Protein AF-A0A0C1UM11-F1 (afdb_monomer)

Nearest PDB structures (foldseek):
  6wqb-assembly1_A  TM=6.798E-01  e=5.047E-03  Legionella hackeliae
  3n7z-assembly1_E  TM=7.524E-01  e=9.263E-02  Bacillus anthracis str. Sterne
  7n1l-assembly3_G  TM=6.125E-01  e=3.160E-02  Brucella abortus 2308
  5kga-assembly1_B  TM=6.066E-01  e=1.354E-01  Clostridium acetobutylicum ATCC 824
  2ozh-assembly1_A-2  TM=6.704E-01  e=2.549E-01  Xanthomonas campestris pv. campestris

Secondary structure (DSSP, 8-state):
----GGG-GGGTT--PPTTEEEEE--GGGHHHHHHHHHHTT-HHHHTTHHHHHHHHHT-SEEEEEEETTEEEEEEEEEE-SSS-EEEEEEEE-GGGSPP-

Radius of gyration: 14.31 Å; Cα contacts (8 Å, |Δi|>4): 112; chains: 1; bounding box: 31×40×33 Å

Foldseek 3Di:
DPCPVVPDPVCVPPDDDPQKDKDADDLVCLVLVLVQCVVVVVVVCVVVVVVNSVLSVPFPAWMFIDGPNHGQWIWTWHDPVPPDIGTPDTTGHPVPDPDD

InterPro domains:
  IPR000182 GNAT domain [PS51186] (20-100)
  IPR016181 Acyl-CoA N-acyltransferase [SSF55729] (20-98)

pLDDT: mean 85.31, std 15.28, range [37.16, 96.88]

Organism: NCBI:txid1418104

Solvent-accessible surface area (backbone atoms only — not comparable to full-atom values): 6226 Å² total; per-residue (Å²): 132,83,84,68,75,83,76,46,77,89,53,73,82,64,83,74,60,86,74,57,44,77,43,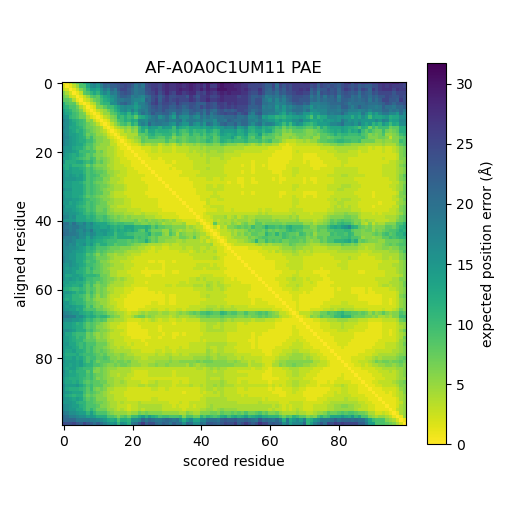74,65,53,82,86,48,47,67,57,50,53,50,53,34,58,75,71,64,45,56,76,48,66,81,35,51,70,63,42,53,51,48,54,75,70,32,78,35,39,37,33,30,33,40,93,90,38,74,46,27,37,40,34,24,40,57,77,85,82,85,54,72,50,75,77,45,75,51,63,38,77,93,72,51,78,83,130

Sequence (100 aa):
MEDNIINDKSLSNIELMEGVSFRRFKESDFSSIQNLYKEEKWMTFINREKDSLESWKNSSIAIVAVEVDKIVGLVRGFTDGNITTFIAEIIVHKDYKKKE

Mean predicted aligned error: 6.71 Å

Structure (mmCIF, N/CA/C/O backbone):
data_AF-A0A0C1UM11-F1
#
_entry.id   AF-A0A0C1UM11-F1
#
loop_
_atom_site.group_PDB
_atom_site.id
_atom_site.type_symbol
_atom_site.label_atom_id
_atom_site.label_alt_id
_atom_site.label_comp_id
_atom_site.label_asym_id
_atom_site.label_entity_id
_atom_site.label_seq_id
_atom_site.pdbx_PDB_ins_code
_atom_site.Cartn_x
_atom_site.Cartn_y
_atom_site.Cartn_z
_atom_site.occupancy
_atom_site.B_iso_or_equiv
_atom_site.auth_seq_id
_atom_site.auth_comp_id
_atom_site.auth_asym_id
_atom_site.auth_atom_id
_atom_site.pdbx_PDB_model_num
ATOM 1 N N . MET A 1 1 ? -0.602 -15.939 -13.391 1.00 37.16 1 MET A N 1
ATOM 2 C CA . MET A 1 1 ? 0.086 -16.406 -12.173 1.00 37.16 1 MET A CA 1
ATOM 3 C C . MET A 1 1 ? -0.843 -16.120 -11.022 1.00 37.16 1 MET A C 1
ATOM 5 O O . MET A 1 1 ? -1.171 -14.962 -10.807 1.00 37.16 1 MET A O 1
ATOM 9 N N . GLU A 1 2 ? -1.370 -17.167 -10.401 1.00 37.97 2 GLU A N 1
ATOM 10 C CA . GLU A 1 2 ? -2.111 -17.047 -9.149 1.00 37.97 2 GLU A CA 1
ATOM 11 C C . GLU A 1 2 ? -1.081 -16.854 -8.033 1.00 37.97 2 GLU A C 1
ATOM 13 O O . GLU A 1 2 ? -0.251 -17.730 -7.786 1.00 37.97 2 GLU A O 1
ATOM 18 N N . ASP A 1 3 ? -1.085 -15.668 -7.427 1.00 40.56 3 ASP A N 1
ATOM 19 C CA . ASP A 1 3 ? -0.158 -15.261 -6.370 1.00 40.56 3 ASP A CA 1
ATOM 20 C C . ASP A 1 3 ? -0.508 -16.000 -5.058 1.00 40.56 3 ASP A C 1
ATOM 22 O O . ASP A 1 3 ? -1.144 -15.450 -4.161 1.00 40.56 3 ASP A O 1
ATOM 26 N N . ASN A 1 4 ? -0.094 -17.265 -4.927 1.00 42.34 4 ASN A N 1
ATOM 27 C CA . ASN A 1 4 ? -0.141 -18.033 -3.673 1.00 42.34 4 ASN A CA 1
ATOM 28 C C . ASN A 1 4 ? 1.007 -17.622 -2.729 1.00 42.34 4 ASN A C 1
ATOM 30 O O . ASN A 1 4 ? 1.808 -18.451 -2.300 1.00 42.34 4 ASN A O 1
ATOM 34 N N . ILE A 1 5 ? 1.086 -16.332 -2.389 1.00 52.22 5 ILE A N 1
ATOM 35 C CA . ILE A 1 5 ? 2.097 -15.770 -1.468 1.00 52.22 5 ILE A CA 1
ATOM 36 C C . ILE A 1 5 ? 1.996 -16.412 -0.068 1.00 52.22 5 ILE A C 1
ATOM 38 O O . ILE A 1 5 ? 2.966 -16.453 0.677 1.00 52.22 5 ILE A O 1
ATOM 42 N N . ILE A 1 6 ? 0.838 -16.978 0.280 1.00 52.47 6 ILE A N 1
ATOM 43 C CA . ILE A 1 6 ? 0.531 -17.481 1.627 1.00 52.47 6 ILE A CA 1
ATOM 44 C C . ILE A 1 6 ? 1.169 -18.860 1.918 1.00 52.47 6 ILE A C 1
ATOM 46 O O . ILE A 1 6 ? 1.304 -19.230 3.079 1.00 52.47 6 ILE A O 1
ATOM 50 N N . ASN A 1 7 ? 1.626 -19.614 0.907 1.00 49.59 7 ASN A N 1
ATOM 51 C CA . ASN A 1 7 ? 2.153 -20.979 1.103 1.00 49.59 7 ASN A CA 1
ATOM 52 C C . ASN A 1 7 ? 3.678 -21.071 1.306 1.00 49.59 7 ASN A C 1
ATOM 54 O O . ASN A 1 7 ? 4.233 -22.175 1.318 1.00 49.59 7 ASN A O 1
ATOM 58 N N . ASP A 1 8 ? 4.372 -19.945 1.474 1.00 58.59 8 ASP A N 1
ATOM 59 C CA . ASP A 1 8 ? 5.798 -19.953 1.795 1.00 58.59 8 ASP A CA 1
ATOM 60 C C . ASP A 1 8 ? 6.017 -20.299 3.280 1.00 58.59 8 ASP A C 1
ATOM 62 O O . ASP A 1 8 ? 5.575 -19.587 4.183 1.00 58.59 8 ASP A O 1
ATOM 66 N N . LYS A 1 9 ? 6.740 -21.396 3.544 1.00 58.59 9 LYS A N 1
ATOM 67 C CA . LYS A 1 9 ? 7.083 -21.847 4.903 1.00 58.59 9 LYS A CA 1
ATOM 68 C C . LYS A 1 9 ? 7.878 -20.808 5.704 1.00 58.59 9 LYS A C 1
ATOM 70 O O . LYS A 1 9 ? 7.880 -20.891 6.925 1.00 58.59 9 LYS A O 1
ATOM 75 N N . SER A 1 10 ? 8.541 -19.845 5.064 1.00 61.41 10 SER A N 1
ATOM 76 C CA . SER A 1 10 ? 9.234 -18.743 5.748 1.00 61.41 10 SER A CA 1
ATOM 77 C C . SER A 1 10 ? 8.280 -17.737 6.404 1.00 61.41 10 SER A C 1
ATOM 79 O O . SER A 1 10 ? 8.682 -17.029 7.326 1.00 61.41 10 SER A O 1
ATOM 81 N N . LEU A 1 11 ? 7.007 -17.715 5.995 1.00 61.78 11 LEU A N 1
ATOM 82 C CA . LEU A 1 11 ? 5.964 -16.859 6.564 1.00 61.78 11 LEU A CA 1
ATOM 83 C C . LEU A 1 11 ? 5.151 -17.565 7.663 1.00 61.78 11 LEU A C 1
ATOM 85 O O . LEU A 1 11 ? 4.244 -16.961 8.229 1.00 61.78 11 LEU A O 1
ATOM 89 N N . SER A 1 12 ? 5.484 -18.815 8.020 1.00 64.31 12 SER A N 1
ATOM 90 C CA . SER A 1 12 ? 4.714 -19.633 8.975 1.00 64.31 12 SER A CA 1
ATOM 91 C C . SER A 1 12 ? 4.639 -19.063 10.393 1.00 64.31 12 SER A C 1
ATOM 93 O O . SER A 1 12 ? 3.784 -19.476 11.168 1.00 64.31 12 SER A O 1
ATOM 95 N N . ASN A 1 13 ? 5.544 -18.144 10.741 1.00 66.31 13 ASN A N 1
ATOM 96 C CA . ASN A 1 13 ? 5.626 -17.525 12.066 1.00 66.31 13 ASN A CA 1
ATOM 97 C C . ASN A 1 13 ? 5.028 -16.109 12.096 1.00 66.31 13 ASN A C 1
ATOM 99 O O . ASN A 1 13 ? 5.166 -15.405 13.096 1.00 66.31 13 ASN A O 1
ATOM 103 N N . ILE A 1 14 ? 4.414 -15.660 10.998 1.00 69.38 14 ILE A N 1
ATOM 104 C CA . ILE A 1 14 ? 3.748 -14.361 10.936 1.00 69.38 14 ILE A CA 1
ATOM 105 C C . ILE A 1 14 ? 2.293 -14.559 11.349 1.00 69.38 14 ILE A C 1
ATOM 107 O O . ILE A 1 14 ? 1.462 -15.014 10.566 1.00 69.38 14 ILE A O 1
ATOM 111 N N . GLU A 1 15 ? 1.980 -14.191 12.588 1.00 71.25 15 GLU A N 1
ATOM 112 C CA . GLU A 1 15 ? 0.594 -14.052 13.024 1.00 71.25 15 GLU A CA 1
ATOM 113 C C . GLU A 1 15 ? -0.014 -12.809 12.372 1.00 71.25 15 GLU A C 1
ATOM 115 O O . GLU A 1 15 ? 0.382 -11.672 12.652 1.00 71.25 15 GLU A O 1
ATOM 120 N N . LEU A 1 16 ? -0.974 -13.030 11.476 1.00 73.62 16 LEU A N 1
ATOM 121 C CA . LEU A 1 16 ? -1.806 -11.958 10.947 1.00 73.62 16 LEU A CA 1
ATOM 122 C C . LEU A 1 16 ? -2.849 -11.566 11.994 1.00 73.62 16 LEU A C 1
ATOM 124 O O . LEU A 1 16 ? -3.391 -12.417 12.697 1.00 73.62 16 LEU A O 1
ATOM 128 N N . MET A 1 17 ? -3.136 -10.270 12.083 1.00 79.56 17 MET A N 1
ATOM 129 C CA . MET A 1 17 ? -4.195 -9.771 12.954 1.00 79.56 17 MET A CA 1
ATOM 130 C C . MET A 1 17 ? -5.548 -10.327 12.497 1.00 79.56 17 MET A C 1
ATOM 132 O O . MET A 1 17 ? -5.889 -10.249 11.315 1.00 79.56 17 MET A O 1
ATOM 136 N N . GLU A 1 18 ? -6.308 -10.895 13.434 1.00 83.06 18 GLU A N 1
ATOM 137 C CA . GLU A 1 18 ? -7.633 -11.444 13.150 1.00 83.06 18 GLU A CA 1
ATOM 138 C C . GLU A 1 18 ? -8.544 -10.355 12.564 1.00 83.06 18 GLU A C 1
ATOM 140 O O . GLU A 1 18 ? -8.566 -9.227 13.047 1.00 83.06 18 GLU A O 1
ATOM 145 N N . GLY A 1 19 ? -9.263 -10.678 11.486 1.00 87.75 19 GLY A N 1
ATOM 146 C CA . GLY A 1 19 ? -10.140 -9.730 10.788 1.00 87.75 19 GLY A CA 1
ATOM 147 C C . GLY A 1 19 ? -9.455 -8.835 9.747 1.00 87.75 19 GLY A C 1
ATOM 148 O O . GLY A 1 19 ? -10.157 -8.195 8.962 1.00 87.75 19 GLY A O 1
ATOM 149 N N . VAL A 1 20 ? -8.118 -8.836 9.663 1.00 91.31 20 VAL A N 1
ATOM 150 C CA . VAL A 1 20 ? -7.371 -8.105 8.629 1.00 91.31 20 VAL A CA 1
ATOM 151 C C . VAL A 1 20 ? -7.041 -9.026 7.453 1.00 91.31 20 VAL A C 1
ATOM 153 O O . VAL A 1 20 ? -6.445 -10.089 7.610 1.00 91.31 20 VAL A O 1
ATOM 156 N N . SER A 1 21 ? -7.387 -8.591 6.244 1.00 91.81 21 SER A N 1
ATOM 157 C CA . SER A 1 21 ? -7.051 -9.266 4.985 1.00 91.81 21 SER A CA 1
ATOM 158 C C . SER A 1 21 ? -6.173 -8.385 4.098 1.00 91.81 21 SER A C 1
ATOM 160 O O . SER A 1 21 ? -6.183 -7.163 4.224 1.00 91.81 21 SER A O 1
ATOM 162 N N . PHE A 1 22 ? -5.424 -8.991 3.176 1.00 92.56 22 PHE A N 1
ATOM 163 C CA . PHE A 1 22 ? -4.589 -8.265 2.218 1.00 92.56 22 PHE A CA 1
ATOM 164 C C . PHE A 1 22 ? -5.075 -8.521 0.802 1.00 92.56 22 PHE A C 1
ATOM 166 O O . PHE A 1 22 ? -5.386 -9.653 0.430 1.00 92.56 22 PHE A O 1
ATOM 173 N N . ARG A 1 23 ? -5.124 -7.469 -0.010 1.00 94.62 23 ARG A N 1
ATOM 174 C CA . ARG A 1 23 ? -5.500 -7.579 -1.421 1.00 94.62 23 ARG A CA 1
ATOM 175 C C . ARG A 1 23 ? -4.820 -6.513 -2.258 1.00 94.62 23 ARG A C 1
ATOM 177 O O . ARG A 1 23 ? -4.341 -5.508 -1.738 1.00 94.62 23 ARG A O 1
ATOM 184 N N . ARG A 1 24 ? -4.830 -6.707 -3.577 1.00 95.56 24 ARG A N 1
ATOM 185 C CA . ARG A 1 24 ? -4.432 -5.649 -4.507 1.00 95.56 24 ARG A CA 1
ATOM 186 C C . ARG A 1 24 ? -5.325 -4.417 -4.338 1.00 95.56 24 ARG A C 1
ATOM 188 O O . ARG A 1 24 ? -6.528 -4.529 -4.064 1.00 95.56 24 ARG A O 1
ATOM 195 N N . PHE A 1 25 ? -4.701 -3.260 -4.510 1.00 96.56 25 PHE A N 1
ATOM 196 C CA . PHE A 1 25 ? -5.354 -1.962 -4.600 1.00 96.56 25 PHE A CA 1
ATOM 197 C C . PHE A 1 25 ? -6.432 -1.950 -5.693 1.00 96.56 25 PHE A C 1
ATOM 199 O O . PHE A 1 25 ? -6.267 -2.548 -6.760 1.00 96.56 25 PHE A O 1
ATOM 206 N N . LYS A 1 26 ? -7.521 -1.231 -5.428 1.00 96.31 26 LYS A N 1
ATOM 207 C CA . LYS A 1 26 ? -8.561 -0.856 -6.387 1.00 96.31 26 LYS A CA 1
ATOM 208 C C . LYS A 1 26 ? -8.710 0.657 -6.377 1.00 96.31 26 LYS A C 1
ATOM 210 O O . LYS A 1 26 ? -8.603 1.275 -5.326 1.00 96.31 26 LYS A O 1
ATOM 215 N N . GLU A 1 27 ? -9.063 1.246 -7.515 1.00 96.31 27 GLU A N 1
ATOM 216 C CA . GLU A 1 27 ? -9.246 2.700 -7.628 1.00 96.31 27 GLU A CA 1
ATOM 217 C C . GLU A 1 27 ? -10.237 3.263 -6.589 1.00 96.31 27 GLU A C 1
ATOM 219 O O . GLU A 1 27 ? -10.017 4.334 -6.032 1.00 96.31 27 GLU A O 1
ATOM 224 N N . SER A 1 28 ? -11.270 2.486 -6.238 1.00 95.38 28 SER A N 1
ATOM 225 C CA . SER A 1 28 ? -12.240 2.818 -5.185 1.00 95.38 28 SER A CA 1
ATOM 226 C C . SER A 1 28 ? -11.634 2.986 -3.787 1.00 95.38 28 SER A C 1
ATOM 228 O O . SER A 1 28 ? -12.242 3.632 -2.940 1.00 95.38 28 SER A O 1
ATOM 230 N N . ASP A 1 29 ? -10.455 2.417 -3.527 1.00 95.44 29 ASP A N 1
ATOM 231 C CA . ASP A 1 29 ? -9.759 2.525 -2.240 1.00 95.44 29 ASP A CA 1
ATOM 232 C C . ASP A 1 29 ? -9.041 3.867 -2.082 1.00 95.44 29 ASP A C 1
ATOM 234 O O . ASP A 1 29 ? -8.638 4.233 -0.977 1.00 95.44 29 ASP A O 1
ATOM 238 N N . PHE A 1 30 ? -8.833 4.592 -3.185 1.00 95.19 30 PHE A N 1
ATOM 239 C CA . PHE A 1 30 ? -7.921 5.726 -3.217 1.00 95.19 30 PHE A CA 1
ATOM 240 C C . PHE A 1 30 ? -8.342 6.858 -2.276 1.00 95.19 30 PHE A C 1
ATOM 242 O O . PHE A 1 30 ? -7.493 7.462 -1.625 1.00 95.19 30 PHE A O 1
ATOM 249 N N . SER A 1 31 ? -9.646 7.089 -2.114 1.00 93.56 31 SER A N 1
ATOM 250 C CA . SER A 1 31 ? -10.169 8.065 -1.151 1.00 93.56 31 SER A CA 1
ATOM 251 C C . SER A 1 31 ? -9.785 7.717 0.296 1.00 93.56 31 SER A C 1
ATOM 253 O O . SER A 1 31 ? -9.354 8.590 1.052 1.00 93.56 31 SER A O 1
ATOM 255 N N . SER A 1 32 ? -9.860 6.439 0.675 1.00 94.19 32 SER A N 1
ATOM 256 C CA . SER A 1 32 ? -9.429 5.943 1.990 1.00 94.19 32 SER A CA 1
ATOM 257 C C . SER A 1 32 ? -7.913 6.054 2.171 1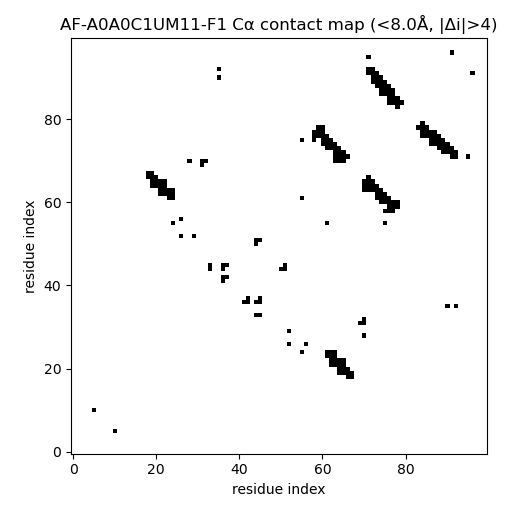.00 94.19 32 SER A C 1
ATOM 259 O O . SER A 1 32 ? -7.442 6.447 3.237 1.00 94.19 32 SER A O 1
ATOM 261 N N . ILE A 1 33 ? -7.140 5.783 1.119 1.00 94.56 33 ILE A N 1
ATOM 262 C CA . ILE A 1 33 ? -5.676 5.925 1.120 1.00 94.56 33 ILE A CA 1
ATOM 263 C C . ILE A 1 33 ? -5.257 7.392 1.280 1.00 94.56 33 ILE A C 1
ATOM 265 O O . ILE A 1 33 ? -4.346 7.697 2.048 1.00 94.56 33 ILE A O 1
ATOM 269 N N . GLN A 1 34 ? -5.955 8.327 0.634 1.00 93.12 34 GLN A N 1
ATOM 270 C CA . GLN A 1 34 ? -5.706 9.753 0.833 1.00 93.12 34 GLN A CA 1
ATOM 271 C C . GLN A 1 34 ? -5.944 10.201 2.277 1.00 93.12 34 GLN A C 1
ATOM 273 O O . GLN A 1 34 ? -5.239 11.088 2.762 1.00 93.12 34 GLN A O 1
ATOM 278 N N . ASN A 1 35 ? -6.907 9.600 2.977 1.00 92.00 35 ASN A N 1
ATOM 279 C CA . ASN A 1 35 ? -7.117 9.882 4.395 1.00 92.00 35 ASN A CA 1
ATOM 280 C C . ASN A 1 35 ? -5.944 9.378 5.244 1.00 92.00 35 ASN A C 1
ATOM 282 O O . ASN A 1 35 ? -5.459 10.131 6.085 1.00 92.00 35 ASN A O 1
ATOM 286 N N . LEU A 1 36 ? -5.399 8.192 4.948 1.00 92.19 36 LEU A N 1
ATOM 287 C CA . LEU A 1 36 ? -4.175 7.704 5.597 1.00 92.19 36 LEU A CA 1
ATOM 288 C C . LEU A 1 36 ? -2.984 8.647 5.369 1.00 92.19 36 LEU A C 1
ATOM 290 O O . LEU A 1 36 ? -2.276 8.981 6.318 1.00 92.19 36 LEU A O 1
ATOM 294 N N . TYR A 1 37 ? -2.786 9.152 4.147 1.00 92.25 37 TYR A N 1
ATOM 295 C CA . TYR A 1 37 ? -1.731 10.141 3.890 1.00 92.25 37 TYR A CA 1
ATOM 296 C C . TYR A 1 37 ? -1.921 11.433 4.690 1.00 92.25 37 TYR A C 1
ATOM 298 O O . TYR A 1 37 ? -0.937 12.011 5.154 1.00 92.25 37 TYR A O 1
ATOM 306 N N . LYS A 1 38 ? -3.166 11.901 4.863 1.00 90.62 38 LYS A N 1
ATOM 307 C CA . LYS A 1 38 ? -3.476 13.088 5.681 1.00 90.62 38 LYS A CA 1
ATOM 308 C C . LYS A 1 38 ? -3.134 12.857 7.147 1.00 90.62 38 LYS A C 1
ATOM 310 O O . LYS A 1 38 ? -2.522 13.729 7.761 1.00 90.62 38 LYS A O 1
ATOM 315 N N . GLU A 1 39 ? -3.487 11.695 7.687 1.00 89.69 39 GLU A N 1
ATOM 316 C CA . GLU A 1 39 ? -3.179 11.318 9.070 1.00 89.69 39 GLU A CA 1
ATOM 317 C C . GLU A 1 39 ? -1.665 11.259 9.325 1.00 89.69 39 GLU A C 1
ATOM 319 O O . GLU A 1 39 ? -1.191 11.774 10.338 1.00 89.69 39 GLU A O 1
ATOM 324 N N . GLU A 1 40 ? -0.895 10.735 8.368 1.00 86.06 40 GLU A N 1
ATOM 325 C CA . GLU A 1 40 ? 0.576 10.669 8.419 1.00 86.06 40 GLU A CA 1
ATOM 326 C C . GLU A 1 40 ? 1.269 11.965 7.939 1.00 86.06 40 GLU A C 1
ATOM 328 O O . GLU A 1 40 ? 2.497 12.044 7.894 1.00 86.06 40 GLU A O 1
ATOM 333 N N . LYS A 1 41 ? 0.506 13.016 7.599 1.00 86.81 41 LYS A N 1
ATOM 334 C CA . LYS A 1 41 ? 0.995 14.325 7.110 1.00 86.81 41 LYS A CA 1
ATOM 335 C C . LYS A 1 41 ? 1.882 14.245 5.855 1.00 86.81 41 LYS A C 1
ATOM 337 O O . LYS A 1 41 ? 2.764 15.082 5.647 1.00 86.81 41 LYS A O 1
ATOM 342 N N . TRP A 1 42 ? 1.639 13.279 4.975 1.00 84.94 42 TRP A N 1
ATOM 343 C CA . TRP A 1 42 ? 2.366 13.121 3.710 1.00 84.94 42 TRP A CA 1
ATOM 344 C C . TRP A 1 42 ? 1.812 14.044 2.616 1.00 84.94 42 TRP A C 1
ATOM 346 O O . TRP A 1 42 ? 1.081 13.641 1.710 1.00 84.94 42 TRP A O 1
ATOM 356 N N . MET A 1 43 ? 2.192 15.321 2.694 1.00 75.50 43 MET A N 1
ATOM 357 C CA . MET A 1 43 ? 1.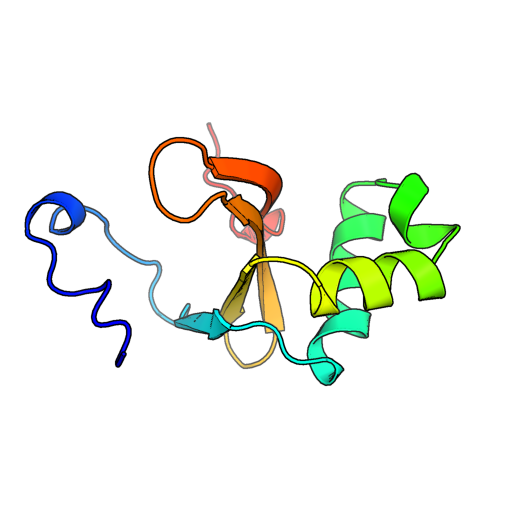649 16.399 1.853 1.00 75.50 43 MET A CA 1
ATOM 358 C C . MET A 1 43 ? 1.913 16.239 0.350 1.00 75.50 43 MET A C 1
ATOM 360 O O . MET A 1 43 ? 1.114 16.708 -0.460 1.00 75.50 43 MET A O 1
ATOM 364 N N . THR A 1 44 ? 2.998 15.566 -0.042 1.00 76.56 44 THR A N 1
ATOM 365 C CA . THR A 1 44 ? 3.379 15.396 -1.456 1.00 76.56 44 THR A CA 1
ATOM 366 C C . THR A 1 44 ? 2.293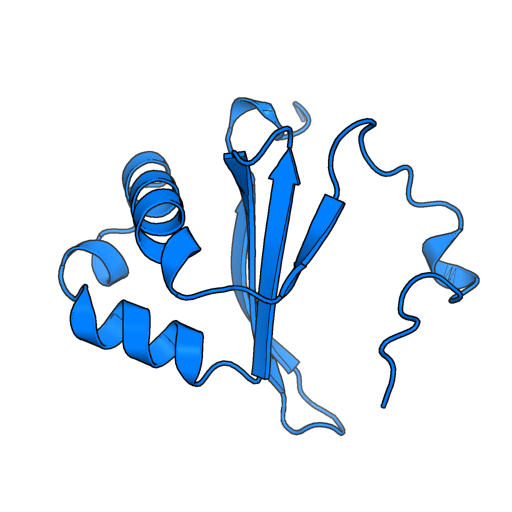 14.693 -2.273 1.00 76.56 44 THR A C 1
ATOM 368 O O . THR A 1 44 ? 2.019 15.102 -3.400 1.00 76.56 44 THR A O 1
ATOM 371 N N . PHE A 1 45 ? 1.641 13.678 -1.699 1.00 75.12 45 PHE A N 1
ATOM 372 C CA . PHE A 1 45 ? 0.592 12.903 -2.373 1.00 75.12 45 PHE A CA 1
ATOM 373 C C . PHE A 1 45 ? -0.776 13.581 -2.303 1.00 75.12 45 PHE A C 1
ATOM 375 O O . PHE A 1 45 ? -1.575 13.463 -3.229 1.00 75.12 45 PHE A O 1
ATOM 382 N N . ILE A 1 46 ? -1.020 14.351 -1.240 1.00 77.75 46 ILE A N 1
ATOM 383 C CA . ILE A 1 46 ? -2.260 15.111 -1.051 1.00 77.75 46 ILE A CA 1
ATOM 384 C C . ILE A 1 46 ? -2.346 16.254 -2.068 1.00 77.75 46 ILE A C 1
ATOM 386 O O . ILE A 1 46 ? -3.383 16.459 -2.690 1.00 77.75 46 ILE A O 1
ATOM 390 N N . ASN A 1 47 ? -1.242 16.970 -2.286 1.00 83.25 47 ASN A N 1
ATOM 391 C CA . ASN A 1 47 ? -1.218 18.148 -3.156 1.00 83.25 47 ASN A CA 1
ATOM 392 C C . ASN A 1 47 ? -1.223 17.807 -4.658 1.00 83.25 47 ASN A C 1
ATOM 394 O O . ASN A 1 47 ? -1.366 18.702 -5.489 1.00 83.25 47 ASN A O 1
ATOM 398 N N . ARG A 1 48 ? -1.042 16.530 -5.018 1.00 87.25 48 ARG A N 1
ATOM 399 C CA . ARG A 1 48 ? -0.952 16.041 -6.402 1.00 87.25 48 ARG A CA 1
ATOM 400 C C . ARG A 1 48 ? -1.838 14.815 -6.611 1.00 87.25 48 ARG A C 1
ATOM 402 O O . ARG A 1 48 ? -1.381 13.787 -7.096 1.00 87.25 48 ARG A O 1
ATOM 409 N N . GLU A 1 49 ? -3.109 14.930 -6.236 1.00 87.56 49 GLU A N 1
ATOM 410 C CA . GLU A 1 49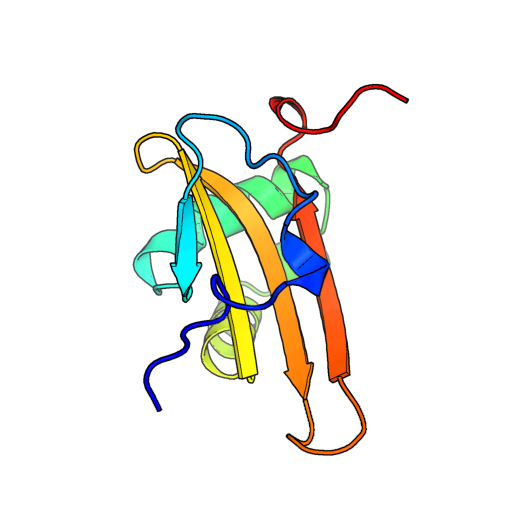 ? -4.077 13.825 -6.218 1.00 87.56 49 GLU A CA 1
ATOM 411 C C . GLU A 1 49 ? -4.092 12.983 -7.505 1.00 87.56 49 GLU A C 1
ATOM 413 O O . GLU A 1 49 ? -3.972 11.763 -7.435 1.00 87.56 49 GLU A O 1
ATOM 418 N N . LYS A 1 50 ? -4.171 13.624 -8.680 1.00 91.25 50 LYS A N 1
ATOM 419 C CA . LYS A 1 50 ? -4.188 12.916 -9.973 1.00 91.25 50 LYS A CA 1
ATOM 420 C C . LYS A 1 50 ? -2.904 12.126 -10.223 1.00 91.25 50 LYS A C 1
ATOM 422 O O . LYS A 1 50 ? -2.966 10.964 -10.610 1.00 91.25 50 LYS A O 1
ATOM 427 N N . ASP A 1 51 ? -1.752 12.742 -9.966 1.00 92.62 51 ASP A N 1
ATOM 428 C CA . ASP A 1 51 ? -0.455 12.086 -10.147 1.00 92.62 51 ASP A CA 1
ATOM 429 C C . ASP A 1 51 ? -0.271 10.949 -9.138 1.00 92.62 51 ASP A C 1
ATOM 431 O O . ASP A 1 51 ? 0.302 9.911 -9.460 1.00 92.62 51 ASP A O 1
ATOM 435 N N . SER A 1 52 ? -0.785 11.125 -7.918 1.00 92.44 52 SER A N 1
ATOM 436 C CA . SER A 1 52 ? -0.787 10.086 -6.895 1.00 92.44 52 SER A CA 1
ATOM 437 C C . SER A 1 52 ? -1.633 8.895 -7.348 1.00 92.44 52 SER A C 1
ATOM 439 O O . SER A 1 52 ? -1.117 7.778 -7.353 1.00 92.44 52 SER A O 1
ATOM 441 N N . LEU A 1 53 ? -2.859 9.110 -7.833 1.00 95.44 53 LEU A N 1
ATOM 442 C CA . LEU A 1 53 ? -3.706 8.031 -8.348 1.00 95.44 53 LEU A CA 1
ATOM 443 C C . LEU A 1 53 ? -3.049 7.279 -9.510 1.00 95.44 53 LEU A C 1
ATOM 445 O O . LEU A 1 53 ? -3.005 6.048 -9.518 1.00 95.44 53 LEU A O 1
ATOM 449 N N . GLU A 1 54 ? -2.482 8.007 -10.469 1.00 95.94 54 GLU A N 1
ATOM 450 C CA . GLU A 1 54 ? -1.754 7.388 -11.577 1.00 95.94 54 GLU A CA 1
ATOM 451 C C . GLU A 1 54 ? -0.519 6.623 -11.088 1.00 95.94 54 GLU A C 1
ATOM 453 O O . GLU A 1 54 ? -0.231 5.534 -11.584 1.00 95.94 54 GLU A O 1
ATOM 458 N N . SER A 1 55 ? 0.184 7.109 -10.063 1.00 93.75 55 SER A N 1
ATOM 459 C CA . SER A 1 55 ? 1.311 6.373 -9.481 1.00 93.75 55 SER A CA 1
ATOM 460 C C . SER A 1 55 ? 0.886 5.041 -8.855 1.00 93.75 55 SER A C 1
ATOM 462 O O . SER A 1 55 ? 1.607 4.053 -8.987 1.00 93.75 55 SER A O 1
ATOM 464 N N . TRP A 1 56 ? -0.296 4.977 -8.235 1.00 95.75 56 TRP A N 1
ATOM 465 C CA . TRP A 1 56 ? -0.877 3.738 -7.711 1.00 95.75 56 TRP A CA 1
ATOM 466 C C . TRP A 1 56 ? -1.202 2.750 -8.827 1.00 95.75 56 TRP A C 1
ATOM 468 O O . TRP A 1 56 ? -0.813 1.586 -8.747 1.00 95.75 56 TRP A O 1
ATOM 478 N N . LYS A 1 57 ? -1.848 3.226 -9.895 1.00 95.75 57 LYS A N 1
ATOM 479 C CA . LYS A 1 57 ? -2.206 2.405 -11.062 1.00 95.75 57 LYS A CA 1
ATOM 480 C C . LYS A 1 57 ? -0.985 1.832 -11.786 1.00 95.75 57 LYS A C 1
ATOM 482 O O . LYS A 1 57 ? -1.071 0.739 -12.333 1.00 95.75 57 LYS A O 1
ATOM 487 N N . ASN A 1 58 ? 0.138 2.550 -11.767 1.00 95.88 58 ASN A N 1
ATOM 488 C CA . ASN A 1 58 ? 1.377 2.158 -12.443 1.00 95.88 58 ASN A CA 1
ATOM 489 C C . ASN A 1 58 ? 2.406 1.464 -11.526 1.00 95.88 58 ASN A C 1
ATOM 491 O O . ASN A 1 58 ? 3.509 1.155 -11.974 1.00 95.88 58 ASN A O 1
ATOM 495 N N . SER A 1 59 ? 2.087 1.224 -10.249 1.00 96.00 59 SER A N 1
ATOM 496 C CA . SER A 1 59 ? 2.978 0.501 -9.331 1.00 96.00 59 SER A CA 1
ATOM 497 C C . SER A 1 59 ? 2.897 -1.007 -9.577 1.00 96.00 59 SER A C 1
ATOM 499 O O . SER A 1 59 ? 1.805 -1.562 -9.681 1.00 96.00 59 SER A O 1
ATOM 501 N N . SER A 1 60 ? 4.041 -1.698 -9.637 1.00 96.06 60 SER A N 1
ATOM 502 C CA . SER A 1 60 ? 4.045 -3.163 -9.775 1.00 96.06 60 SER A CA 1
ATOM 503 C C . SER A 1 60 ? 3.636 -3.869 -8.480 1.00 96.06 60 SER A C 1
ATOM 505 O O . SER A 1 60 ? 3.127 -4.988 -8.520 1.00 96.06 60 SER A O 1
ATOM 507 N N . ILE A 1 61 ? 3.808 -3.198 -7.337 1.00 96.44 61 ILE A N 1
ATOM 508 C CA . ILE A 1 61 ? 3.313 -3.623 -6.030 1.00 96.44 61 ILE A CA 1
ATOM 509 C C . ILE A 1 61 ? 2.375 -2.533 -5.516 1.00 96.44 61 ILE A C 1
ATOM 511 O O . ILE A 1 61 ? 2.797 -1.407 -5.261 1.00 96.44 61 ILE A O 1
ATOM 515 N N . ALA A 1 62 ? 1.102 -2.876 -5.351 1.00 96.88 62 ALA A N 1
ATOM 516 C CA . ALA A 1 62 ? 0.090 -2.013 -4.754 1.00 96.88 62 ALA A CA 1
ATOM 517 C C . ALA A 1 62 ? -0.879 -2.888 -3.954 1.00 96.88 62 ALA A C 1
ATOM 519 O O . ALA A 1 62 ? -1.811 -3.481 -4.507 1.00 96.88 62 ALA A O 1
ATOM 520 N N . ILE A 1 63 ? -0.611 -3.026 -2.656 1.00 96.88 63 ILE A N 1
ATOM 521 C CA . ILE A 1 63 ? -1.343 -3.916 -1.750 1.00 96.88 63 ILE A CA 1
ATOM 522 C C . ILE A 1 63 ? -1.905 -3.084 -0.605 1.00 96.88 63 ILE A C 1
ATOM 524 O O . ILE A 1 63 ? -1.228 -2.214 -0.058 1.00 96.88 63 ILE A O 1
ATOM 528 N N . VAL A 1 64 ? -3.143 -3.380 -0.234 1.00 96.62 64 VAL A N 1
ATOM 529 C CA . VAL A 1 64 ? -3.835 -2.770 0.898 1.00 96.62 64 VAL A CA 1
ATOM 530 C C . VAL A 1 64 ? -4.184 -3.831 1.935 1.00 96.62 64 VAL A C 1
ATOM 532 O O . VAL A 1 64 ? -4.535 -4.960 1.583 1.00 96.62 64 VAL A O 1
ATOM 535 N N . ALA A 1 65 ? -4.092 -3.450 3.205 1.00 95.12 65 ALA A N 1
ATOM 536 C CA . ALA A 1 65 ? -4.628 -4.188 4.338 1.00 95.12 65 ALA A CA 1
ATOM 537 C C . ALA A 1 65 ? -6.035 -3.665 4.649 1.00 95.12 65 ALA A C 1
ATOM 539 O O . ALA A 1 65 ? -6.241 -2.448 4.716 1.00 95.12 65 ALA A O 1
ATOM 540 N N . VAL A 1 66 ? -6.996 -4.571 4.820 1.00 94.25 66 VAL A N 1
ATOM 541 C CA . VAL A 1 66 ? -8.420 -4.251 4.944 1.00 94.25 66 VAL A CA 1
ATOM 542 C C . VAL A 1 66 ? -9.034 -4.976 6.132 1.00 94.25 66 VAL A C 1
ATOM 544 O O . VAL A 1 66 ? -8.960 -6.201 6.202 1.00 94.25 66 VAL A O 1
ATOM 547 N N . GLU A 1 67 ? -9.689 -4.223 7.010 1.00 93.06 67 GLU A N 1
ATOM 548 C CA . GLU A 1 67 ? -10.529 -4.734 8.097 1.00 93.06 67 GLU A CA 1
ATOM 549 C C . GLU A 1 67 ? -11.945 -4.181 7.916 1.00 93.06 67 GLU A C 1
ATOM 551 O O . GLU A 1 67 ? -12.114 -2.966 7.882 1.00 93.06 67 GLU A O 1
ATOM 556 N N . VAL A 1 68 ? -12.955 -5.050 7.769 1.00 87.44 68 VAL A N 1
ATOM 557 C CA . VAL A 1 68 ? -14.377 -4.656 7.615 1.00 87.44 68 VAL A CA 1
ATOM 558 C C . VAL A 1 68 ? -14.544 -3.488 6.616 1.00 87.44 68 VAL A C 1
ATOM 560 O O . VAL A 1 68 ? -15.076 -2.429 6.935 1.00 87.44 68 VAL A O 1
ATOM 563 N N . ASP A 1 69 ? -13.987 -3.659 5.411 1.00 82.19 69 ASP A N 1
ATOM 564 C CA . ASP A 1 69 ? -13.957 -2.676 4.308 1.00 82.19 69 ASP A CA 1
ATOM 565 C C . ASP A 1 69 ? -13.203 -1.353 4.562 1.00 82.19 69 ASP A C 1
ATOM 567 O O . ASP A 1 69 ? -13.125 -0.496 3.677 1.00 82.19 69 ASP A O 1
ATOM 571 N N . LYS A 1 70 ? -12.557 -1.190 5.718 1.00 91.19 70 LYS A N 1
ATOM 572 C CA . LYS A 1 70 ? -11.670 -0.062 6.014 1.00 91.19 70 LYS A CA 1
ATOM 573 C C . LYS A 1 70 ? -10.238 -0.385 5.598 1.00 91.19 70 LYS A C 1
ATOM 575 O O . LYS A 1 70 ? -9.696 -1.420 5.975 1.00 91.19 70 LYS A O 1
ATOM 580 N N . ILE A 1 71 ? -9.588 0.532 4.877 1.00 95.00 71 ILE A N 1
ATOM 581 C CA . ILE A 1 71 ? -8.144 0.439 4.621 1.00 95.00 71 ILE A CA 1
ATOM 582 C C . ILE A 1 71 ? -7.395 0.791 5.910 1.00 95.00 71 ILE A C 1
ATOM 584 O O . ILE A 1 71 ? -7.481 1.918 6.399 1.00 95.00 71 ILE A O 1
ATOM 588 N N . VAL A 1 72 ? -6.666 -0.179 6.457 1.00 94.25 72 VAL A N 1
ATOM 589 C CA . VAL A 1 72 ? -5.928 -0.066 7.731 1.00 94.25 72 VAL A CA 1
ATOM 590 C C . VAL A 1 72 ? -4.413 -0.092 7.539 1.00 94.25 72 VAL A C 1
ATOM 592 O O . VAL A 1 72 ? -3.649 0.095 8.482 1.00 94.25 72 VAL A O 1
ATOM 595 N N . GLY A 1 73 ? -3.958 -0.276 6.306 1.00 94.19 73 GLY A N 1
ATOM 596 C CA . GLY A 1 73 ? -2.553 -0.201 5.944 1.00 94.19 73 GLY A CA 1
ATOM 597 C C . GLY A 1 73 ? -2.349 -0.409 4.454 1.00 94.19 73 GLY A C 1
ATOM 598 O O . GLY A 1 73 ? -3.271 -0.792 3.730 1.00 94.19 73 GLY A O 1
ATOM 599 N N . LEU A 1 74 ? -1.136 -0.142 3.991 1.00 95.75 74 LEU A N 1
ATOM 600 C CA . LEU A 1 74 ? -0.756 -0.304 2.600 1.00 95.75 74 LEU A CA 1
ATOM 601 C C . LEU A 1 74 ? 0.746 -0.497 2.422 1.00 95.75 74 LEU A C 1
ATOM 603 O O . LEU A 1 74 ? 1.550 -0.051 3.243 1.00 95.75 74 LEU A O 1
ATOM 607 N N . VAL A 1 75 ? 1.103 -1.103 1.294 1.00 96.31 75 VAL A N 1
ATOM 608 C CA . VAL A 1 75 ? 2.453 -1.081 0.734 1.00 96.31 75 VAL A CA 1
ATOM 609 C C . VAL A 1 75 ? 2.377 -0.785 -0.759 1.00 96.31 75 VAL A C 1
ATOM 611 O O . VAL A 1 75 ? 1.578 -1.380 -1.492 1.00 96.31 75 VAL A O 1
ATOM 614 N N . ARG A 1 76 ? 3.230 0.135 -1.208 1.00 96.19 76 ARG A N 1
ATOM 615 C CA . ARG A 1 76 ? 3.390 0.486 -2.618 1.00 96.19 76 ARG A CA 1
ATOM 616 C C . ARG A 1 76 ? 4.857 0.408 -3.011 1.00 96.19 76 ARG A C 1
ATOM 618 O O . ARG A 1 76 ? 5.732 0.879 -2.285 1.00 96.19 76 ARG A O 1
ATOM 625 N N . GLY A 1 77 ? 5.137 -0.170 -4.170 1.00 96.56 77 GLY A N 1
ATOM 626 C CA . GLY A 1 77 ? 6.498 -0.373 -4.639 1.00 96.56 77 GLY A CA 1
ATOM 627 C C . GLY A 1 77 ? 6.602 -0.707 -6.119 1.00 96.56 77 GLY A C 1
ATOM 628 O O . GLY A 1 77 ? 5.608 -0.898 -6.823 1.00 96.56 77 GLY A O 1
ATOM 629 N N . PHE A 1 78 ? 7.847 -0.774 -6.568 1.00 96.81 78 PHE A N 1
ATOM 630 C CA . PHE A 1 78 ? 8.247 -1.051 -7.939 1.00 96.81 78 PHE A CA 1
ATOM 631 C C . 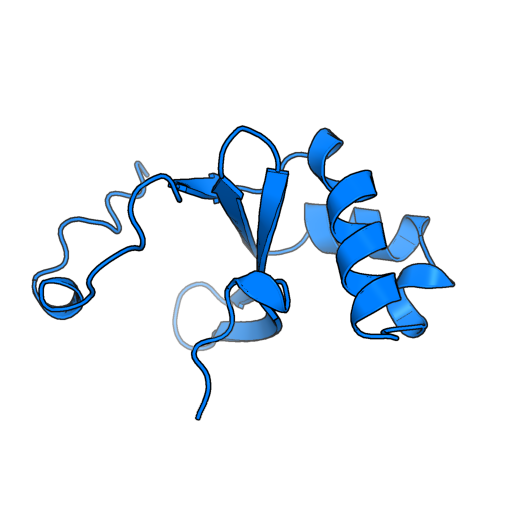PHE A 1 78 ? 9.291 -2.159 -7.930 1.00 96.81 78 PHE A C 1
ATOM 633 O O . PHE A 1 78 ? 10.140 -2.201 -7.046 1.00 96.81 78 PHE A O 1
ATOM 640 N N . THR A 1 79 ? 9.252 -3.051 -8.907 1.00 96.31 79 THR A N 1
ATOM 641 C CA . THR A 1 79 ? 10.236 -4.124 -9.047 1.00 96.31 79 THR A CA 1
ATOM 642 C C . THR A 1 79 ? 10.618 -4.282 -10.507 1.00 96.31 79 THR A C 1
ATOM 644 O O . THR A 1 79 ? 9.777 -4.087 -11.386 1.00 96.31 79 THR A O 1
ATOM 647 N N . ASP A 1 80 ? 11.877 -4.632 -10.759 1.00 95.62 80 ASP A N 1
ATOM 648 C CA . ASP A 1 80 ? 12.344 -5.070 -12.078 1.00 95.62 80 ASP A CA 1
ATOM 649 C C . ASP A 1 80 ? 11.921 -6.519 -12.401 1.00 95.62 80 ASP A C 1
ATOM 651 O O . ASP A 1 80 ? 12.149 -7.001 -13.510 1.00 95.62 80 ASP A O 1
ATOM 655 N N . GLY A 1 81 ? 11.286 -7.206 -11.443 1.00 92.81 81 GLY A N 1
ATOM 656 C CA . GLY A 1 81 ? 10.808 -8.579 -11.571 1.00 92.81 81 GLY A CA 1
ATOM 657 C C . GLY A 1 81 ? 11.900 -9.642 -11.446 1.00 92.81 81 GLY A C 1
ATOM 658 O O . GLY A 1 81 ? 11.617 -10.809 -11.711 1.00 92.81 81 GLY A O 1
ATOM 659 N N . ASN A 1 82 ? 13.128 -9.270 -11.072 1.00 93.88 82 ASN A N 1
ATOM 660 C CA . ASN A 1 82 ? 14.264 -10.190 -11.037 1.00 93.88 82 ASN A CA 1
ATOM 661 C C . ASN A 1 82 ? 15.185 -9.971 -9.826 1.00 93.88 82 ASN A C 1
ATOM 663 O O . ASN A 1 82 ? 15.396 -10.891 -9.040 1.00 93.88 82 ASN A O 1
ATOM 667 N N . ILE A 1 83 ? 15.725 -8.763 -9.660 1.00 93.25 83 ILE A N 1
ATOM 668 C CA . ILE A 1 83 ? 16.797 -8.467 -8.699 1.00 93.25 83 ILE A CA 1
ATOM 669 C C . ILE A 1 83 ? 16.356 -7.403 -7.699 1.00 93.25 83 ILE A C 1
ATOM 671 O O . ILE A 1 83 ? 16.564 -7.561 -6.496 1.00 93.25 83 ILE A O 1
ATOM 675 N N . THR A 1 84 ? 15.767 -6.310 -8.180 1.00 95.19 84 THR A N 1
ATOM 676 C CA . THR A 1 84 ? 15.558 -5.109 -7.372 1.00 95.19 84 THR A CA 1
ATOM 677 C C . THR A 1 84 ? 14.082 -4.836 -7.164 1.00 95.19 84 THR A C 1
ATOM 679 O O . THR A 1 84 ? 13.315 -4.676 -8.113 1.00 95.19 84 THR A O 1
ATOM 682 N N . THR A 1 85 ? 13.710 -4.675 -5.898 1.00 95.88 85 THR A N 1
ATOM 683 C CA . THR A 1 85 ? 12.407 -4.157 -5.488 1.00 95.88 85 THR A CA 1
ATOM 684 C C . THR A 1 85 ? 12.609 -2.909 -4.642 1.00 95.88 85 THR A C 1
ATOM 686 O O . THR A 1 85 ? 13.269 -2.946 -3.607 1.00 95.88 85 THR A O 1
ATOM 689 N N . PHE A 1 86 ? 12.023 -1.802 -5.083 1.00 96.38 86 PHE A N 1
ATOM 690 C CA . PHE A 1 86 ? 11.953 -0.548 -4.353 1.00 96.38 86 PHE A CA 1
ATOM 691 C C . PHE A 1 86 ? 10.587 -0.419 -3.687 1.00 96.38 86 PHE A C 1
ATOM 693 O O . PHE A 1 86 ? 9.560 -0.317 -4.363 1.00 96.38 86 PHE A O 1
ATOM 700 N N . ILE A 1 87 ? 10.571 -0.388 -2.358 1.00 96.25 87 ILE A N 1
ATOM 701 C CA . ILE A 1 87 ? 9.365 -0.046 -1.612 1.00 96.25 87 ILE A CA 1
ATOM 702 C C . ILE A 1 87 ? 9.299 1.472 -1.496 1.00 96.25 87 ILE A C 1
ATOM 704 O O . ILE A 1 87 ? 10.112 2.087 -0.812 1.00 96.25 87 ILE A O 1
ATOM 708 N N . ALA A 1 88 ? 8.338 2.065 -2.198 1.00 92.94 88 ALA A N 1
ATOM 709 C CA . ALA A 1 88 ? 8.128 3.504 -2.189 1.00 92.94 88 ALA A CA 1
ATOM 710 C C . ALA A 1 88 ? 7.446 3.953 -0.895 1.00 92.94 88 ALA A C 1
ATOM 712 O O . ALA A 1 88 ? 7.745 5.028 -0.382 1.00 92.94 88 ALA A O 1
ATOM 713 N N . GLU A 1 89 ? 6.512 3.145 -0.388 1.00 91.56 89 GLU A N 1
ATOM 714 C CA . GLU A 1 89 ? 5.663 3.505 0.742 1.00 91.56 89 GLU A CA 1
ATOM 715 C C . GLU A 1 89 ? 5.249 2.267 1.533 1.00 91.56 89 GLU A C 1
ATOM 717 O O . GLU A 1 89 ? 4.860 1.250 0.954 1.00 91.56 89 GLU A O 1
ATOM 722 N N . ILE A 1 90 ? 5.259 2.391 2.859 1.00 93.81 90 ILE A N 1
ATOM 723 C CA . ILE A 1 90 ? 4.560 1.496 3.782 1.00 93.81 90 ILE A CA 1
ATOM 724 C C . ILE A 1 90 ? 3.861 2.384 4.803 1.00 93.81 90 ILE A C 1
ATOM 726 O O . ILE A 1 90 ? 4.510 3.205 5.450 1.00 93.81 90 ILE A O 1
ATOM 730 N N . ILE A 1 91 ? 2.549 2.223 4.951 1.00 93.12 91 ILE A N 1
ATOM 731 C CA . ILE A 1 91 ? 1.771 2.912 5.983 1.00 93.12 91 IL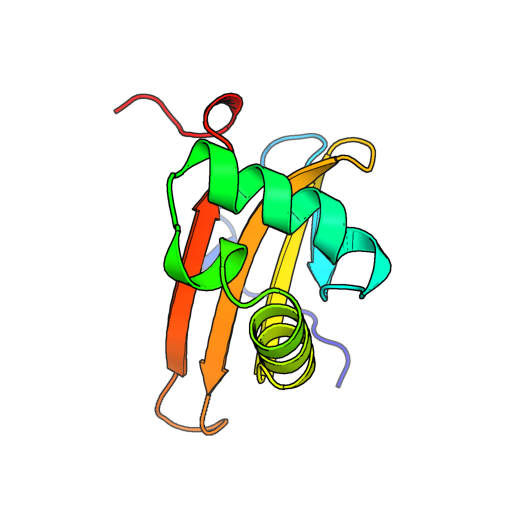E A CA 1
ATOM 732 C C . ILE A 1 91 ? 0.935 1.880 6.723 1.00 93.12 91 ILE A C 1
ATOM 734 O O . ILE A 1 91 ? 0.311 1.014 6.115 1.00 93.12 91 ILE A O 1
ATOM 738 N N . VAL A 1 92 ? 0.886 2.012 8.042 1.00 92.38 92 VAL A N 1
ATOM 739 C CA . VAL A 1 92 ? -0.032 1.275 8.910 1.00 92.38 92 VAL A CA 1
ATOM 740 C C . VAL A 1 92 ? -0.841 2.313 9.669 1.00 92.38 92 VAL A C 1
ATOM 742 O O . VAL A 1 92 ? -0.263 3.238 10.236 1.00 92.38 92 VAL A O 1
ATOM 745 N N . HIS A 1 93 ? -2.164 2.185 9.671 1.00 92.00 93 HIS A N 1
ATOM 746 C CA . HIS 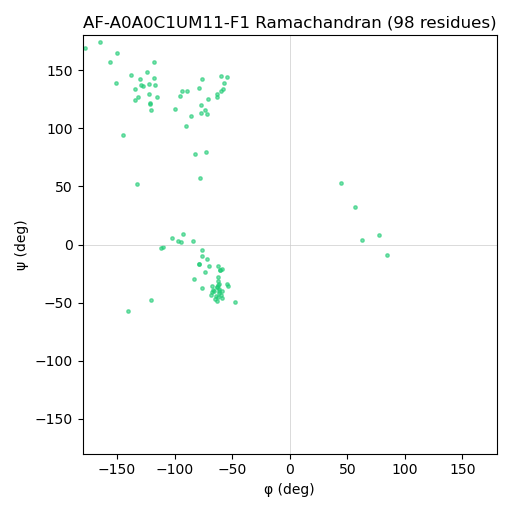A 1 93 ? -3.042 3.076 10.422 1.00 92.00 93 HIS A CA 1
ATOM 747 C C . HIS A 1 93 ? -2.646 3.053 11.905 1.00 92.00 93 HIS A C 1
ATOM 749 O O . HIS A 1 93 ? -2.348 1.995 12.460 1.00 92.00 93 HIS A O 1
ATOM 755 N N . LYS A 1 94 ? -2.637 4.216 12.566 1.00 89.81 94 LYS A N 1
ATOM 756 C CA . LYS A 1 94 ? -2.069 4.385 13.919 1.00 89.81 94 LYS A CA 1
ATOM 757 C C . LYS A 1 94 ? -2.613 3.400 14.963 1.00 89.81 94 LYS A C 1
ATOM 759 O O . LYS A 1 94 ? -1.861 2.944 15.814 1.00 89.81 94 LYS A O 1
ATOM 764 N N . ASP A 1 95 ? -3.894 3.048 14.859 1.00 89.50 95 ASP A N 1
ATOM 765 C CA . ASP A 1 95 ? -4.567 2.129 15.789 1.00 89.50 95 ASP A CA 1
ATOM 766 C C . ASP A 1 95 ? -4.116 0.658 15.622 1.00 89.50 95 ASP A C 1
ATOM 768 O O . ASP A 1 95 ? -4.388 -0.162 16.490 1.00 89.50 95 ASP A O 1
ATOM 772 N N . TYR A 1 96 ? -3.396 0.338 14.538 1.00 87.94 96 TYR A N 1
ATOM 773 C CA . TYR A 1 96 ? -2.877 -0.999 14.210 1.00 87.94 96 TYR A CA 1
ATOM 774 C C . TYR A 1 96 ? -1.350 -1.076 14.333 1.00 87.94 96 TYR A C 1
ATOM 776 O O . TYR A 1 96 ? -0.756 -2.135 14.125 1.00 87.94 96 TYR A O 1
ATOM 784 N N . LYS A 1 97 ? -0.681 0.035 14.669 1.00 84.19 97 LYS A N 1
ATOM 785 C CA . LYS A 1 97 ? 0.748 0.016 14.99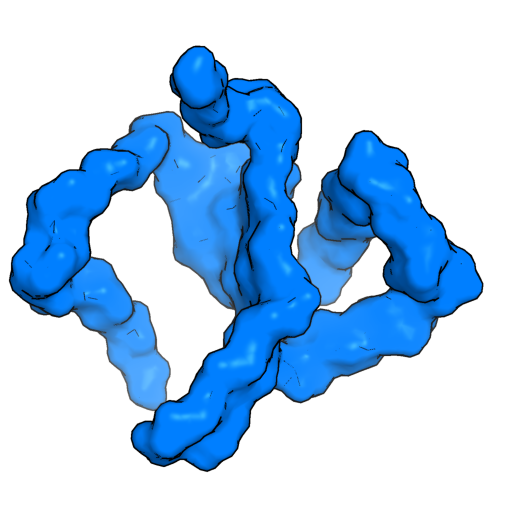0 1.00 84.19 97 LYS A CA 1
ATOM 786 C C . LYS A 1 97 ? 0.908 -0.688 16.341 1.00 84.19 97 LYS A C 1
ATOM 788 O O . LYS A 1 97 ? 0.285 -0.285 17.326 1.00 84.19 97 LYS A O 1
ATOM 793 N N . LYS A 1 98 ? 1.743 -1.732 16.413 1.00 77.75 98 LYS A N 1
ATOM 794 C CA . LYS A 1 98 ? 2.158 -2.269 17.718 1.00 77.75 98 LYS A CA 1
ATOM 795 C C . LYS A 1 98 ? 2.868 -1.145 18.475 1.00 77.75 98 LYS A C 1
ATOM 797 O O . LYS A 1 98 ? 3.699 -0.449 17.895 1.00 77.75 98 LYS A O 1
ATOM 802 N N . LYS A 1 99 ? 2.499 -0.941 19.742 1.00 59.91 99 LYS A N 1
ATOM 803 C CA . LYS A 1 99 ? 3.263 -0.064 20.633 1.00 59.91 99 LYS A CA 1
ATOM 804 C C . LYS A 1 99 ? 4.648 -0.688 20.803 1.00 59.91 99 LYS A C 1
ATOM 806 O O . LYS A 1 99 ? 4.720 -1.882 21.094 1.00 59.91 99 LYS A O 1
ATOM 811 N N . GLU A 1 100 ? 5.684 0.103 20.543 1.00 52.34 100 GLU A N 1
ATOM 812 C CA . GLU A 1 100 ? 7.078 -0.250 20.839 1.00 52.34 100 GLU A CA 1
ATOM 813 C C . GLU A 1 100 ? 7.301 -0.437 22.344 1.00 52.34 100 GLU A C 1
ATOM 815 O O . GLU A 1 100 ? 6.625 0.266 23.138 1.00 52.34 100 GLU A O 1
#